Protein AF-A0A2V4NSL8-F1 (afdb_monomer)

Radius of gyration: 17.48 Å; Cα contacts (8 Å, |Δi|>4): 80; chains: 1; bounding box: 37×30×49 Å

Nearest PDB structures (foldseek):
  8yk5-assembly1_B  TM=9.268E-01  e=2.311E-04  Streptomyces sanglieri

Solvent-accessible surface area (backbone atoms only — not comparable to full-atom values): 6712 Å² total; per-residue (Å²): 102,74,70,58,52,59,42,58,72,40,59,77,57,32,73,76,42,74,46,78,49,67,56,97,65,50,86,83,61,90,69,98,64,82,48,64,66,58,64,90,87,48,85,90,37,60,56,98,94,39,70,60,41,51,68,67,82,54,68,72,46,74,49,36,77,88,52,74,82,80,78,83,84,87,73,92,80,58,81,63,51,57,55,54,49,50,38,55,52,28,41,74,72,73,58,57,68,76,78,92,124

InterPro domains:
  IPR007312 Phosphoesterase [PF04185] (3-87)
  IPR007312 Phosphoesterase [PTHR31956] (3-87)
  IPR017850 Alkaline-phosphatase-like, core domain superfamily [G3DSA:3.40.720.10] (1-98)

Organism: NCBI:txid565073

Mean predicted aligned error: 5.79 Å

Foldseek 3Di:
DVVVVVLVVDVVNQQVDKDKDKDPAPVPDDDPDDADFDPPPDPPQADPNDGNRDHDDIDIDIDGPVPPDPDDDPDDDDPCVVVVVQQVVCVVVVRGPDDPD

Secondary structure (DSSP, 8-state):
-HHHHHHHTSHHHHTT--EEE--S--TTPPPSSPPPPPPTT-TTSEETTEE---------EEE-TT-TT-----S---THHHHHHHHHHHHHTT-------

Sequence (101 aa):
HPVMDALQAEPGRFNSTVLLREHDEHDGFVDRGPPPAAPPGTRGEVYSNTNSGLGFRVPLIAISPWTRGGWVNSETFDHTSVLRFMEVWTAALGTPANCVN

Structure (mmCIF, N/CA/C/O backbone):
data_AF-A0A2V4NSL8-F1
#
_entry.id   AF-A0A2V4NSL8-F1
#
loop_
_atom_site.group_PDB
_atom_site.id
_atom_site.type_symbol
_atom_site.label_atom_id
_atom_site.label_alt_id
_atom_site.label_comp_id
_atom_site.label_asym_id
_atom_site.label_entity_id
_atom_site.label_seq_id
_atom_site.pdbx_PDB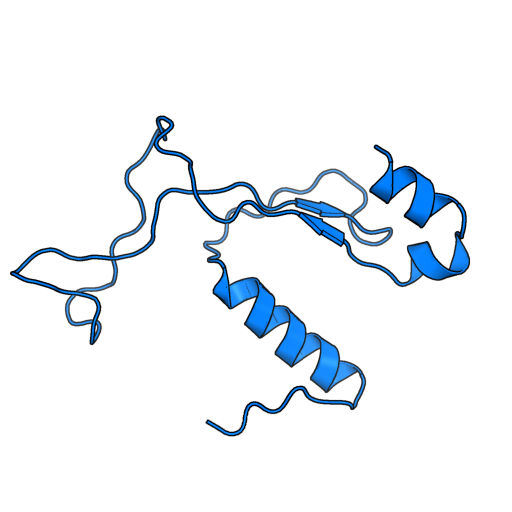_ins_code
_atom_site.Cartn_x
_atom_site.Cartn_y
_atom_site.Cartn_z
_atom_site.occupancy
_atom_site.B_iso_or_equiv
_atom_site.auth_seq_id
_atom_site.auth_comp_id
_atom_site.auth_asym_id
_atom_site.auth_atom_id
_atom_site.pdbx_PDB_model_num
ATOM 1 N N . HIS A 1 1 ? -0.981 14.133 12.387 1.00 82.12 1 HIS A N 1
ATOM 2 C CA . HIS A 1 1 ? -1.281 14.007 10.935 1.00 82.12 1 HIS A CA 1
ATOM 3 C C . HIS A 1 1 ? -2.781 13.841 10.860 1.00 82.12 1 HIS A C 1
ATOM 5 O O . HIS A 1 1 ? -3.240 12.854 11.422 1.00 82.12 1 HIS A O 1
ATOM 11 N N . PRO A 1 2 ? -3.547 14.734 10.208 1.00 92.69 2 PRO A N 1
ATOM 12 C CA . PRO A 1 2 ? -4.986 14.870 10.464 1.00 92.69 2 PRO A CA 1
ATOM 13 C C . PRO A 1 2 ? -5.788 13.564 10.366 1.00 92.69 2 PRO A C 1
ATOM 15 O O . PRO A 1 2 ? -6.634 13.295 11.209 1.00 92.69 2 PRO A O 1
ATOM 18 N N . VAL A 1 3 ? -5.465 12.698 9.397 1.00 92.69 3 VAL A N 1
ATOM 19 C CA . VAL A 1 3 ? -6.107 11.375 9.252 1.00 92.69 3 VAL A CA 1
ATOM 20 C C . VAL A 1 3 ? -5.786 10.442 10.423 1.00 92.69 3 VAL A C 1
ATOM 22 O O . VAL A 1 3 ? -6.657 9.733 10.909 1.00 92.69 3 VAL A O 1
ATOM 25 N N . MET A 1 4 ? -4.542 10.453 10.906 1.00 92.44 4 MET A N 1
ATOM 26 C CA . MET A 1 4 ? -4.149 9.633 12.055 1.00 92.44 4 MET A CA 1
ATOM 27 C C . MET A 1 4 ? -4.767 10.156 13.343 1.00 92.44 4 MET A C 1
ATOM 29 O O . MET A 1 4 ? -5.194 9.357 14.169 1.00 92.44 4 MET A O 1
ATOM 33 N N . ASP A 1 5 ? -4.841 11.478 13.487 1.00 93.44 5 ASP A N 1
ATOM 34 C CA . ASP A 1 5 ? -5.435 12.129 14.651 1.00 93.44 5 ASP A CA 1
ATOM 35 C C . ASP A 1 5 ? -6.941 11.792 14.715 1.00 93.44 5 ASP A C 1
ATOM 37 O O . ASP A 1 5 ? -7.453 11.429 15.772 1.00 93.44 5 ASP A O 1
ATOM 41 N N . ALA A 1 6 ? -7.627 11.781 13.564 1.00 93.75 6 ALA A N 1
ATOM 42 C CA . ALA A 1 6 ? -9.022 11.354 13.450 1.00 93.75 6 ALA A CA 1
ATOM 43 C C . ALA A 1 6 ? -9.230 9.859 13.752 1.00 93.75 6 ALA A C 1
ATOM 45 O O . ALA A 1 6 ? -10.186 9.505 14.438 1.00 93.75 6 ALA A O 1
ATOM 46 N N . LEU A 1 7 ? -8.342 8.977 13.276 1.00 92.38 7 LEU A N 1
ATOM 47 C CA . LEU A 1 7 ? -8.413 7.547 13.597 1.00 92.38 7 LEU A CA 1
ATOM 48 C C . LEU A 1 7 ? -8.200 7.297 15.096 1.00 92.38 7 LEU A C 1
ATOM 50 O O . LEU A 1 7 ? -8.925 6.508 15.693 1.00 92.38 7 LEU A O 1
ATOM 54 N N . GLN A 1 8 ? -7.236 7.984 15.712 1.00 91.56 8 GLN A N 1
ATOM 55 C CA . GLN A 1 8 ? -6.902 7.821 17.130 1.00 91.56 8 GLN A CA 1
ATOM 56 C C . GLN A 1 8 ? -7.931 8.444 18.081 1.00 91.56 8 GLN A C 1
ATOM 58 O O . GLN A 1 8 ? -7.991 8.036 19.240 1.00 91.56 8 GLN A O 1
ATOM 63 N N . ALA A 1 9 ? -8.755 9.385 17.607 1.00 95.88 9 ALA A N 1
ATOM 64 C CA . ALA A 1 9 ? -9.833 9.977 18.397 1.00 95.88 9 ALA A CA 1
ATOM 65 C C . ALA A 1 9 ? -10.896 8.949 18.837 1.00 95.88 9 ALA A C 1
ATOM 67 O O . ALA A 1 9 ? -11.582 9.182 19.829 1.00 95.88 9 ALA A O 1
ATOM 68 N N . GLU A 1 10 ? -11.005 7.808 18.144 1.00 95.88 10 GLU A N 1
ATOM 69 C CA . GLU A 1 10 ? -11.891 6.695 18.503 1.00 95.88 10 GLU A CA 1
ATOM 70 C C . GLU A 1 10 ? -11.079 5.394 18.682 1.00 95.88 10 GLU A C 1
ATOM 72 O O . GLU A 1 10 ? -10.894 4.626 17.726 1.00 95.88 10 GLU A O 1
ATOM 77 N N . PRO A 1 11 ? -10.584 5.108 19.903 1.00 92.81 11 PRO A N 1
ATOM 78 C CA . PRO A 1 11 ? -9.720 3.958 20.163 1.00 92.81 11 PRO A CA 1
ATOM 79 C C . PRO A 1 11 ? -10.351 2.614 19.788 1.00 92.81 11 PRO A C 1
ATOM 81 O O . PRO A 1 11 ? -9.635 1.709 19.353 1.00 92.81 11 PRO A O 1
ATOM 84 N N . GLY A 1 12 ? -11.678 2.474 19.914 1.00 94.69 12 GLY A N 1
ATOM 85 C CA . GLY A 1 12 ? -12.381 1.243 19.544 1.00 94.69 12 GLY A CA 1
ATOM 86 C C . GLY A 1 12 ? -12.275 0.937 18.048 1.00 94.69 12 GLY A C 1
ATOM 87 O O . GLY A 1 12 ? -12.043 -0.210 17.658 1.00 94.69 12 GLY A O 1
ATOM 88 N N . ARG A 1 13 ? -12.359 1.971 17.202 1.00 92.44 13 ARG A N 1
ATOM 89 C CA . ARG A 1 13 ? -12.160 1.839 15.751 1.00 92.44 13 ARG A CA 1
ATOM 90 C C . ARG A 1 13 ? -10.693 1.651 15.406 1.00 92.44 13 ARG A C 1
ATOM 92 O O . ARG A 1 13 ? -10.366 0.772 14.613 1.00 92.44 13 ARG A O 1
ATOM 99 N N . PHE A 1 14 ? -9.796 2.423 16.017 1.00 93.69 14 PHE A N 1
ATOM 100 C CA . PHE A 1 14 ? -8.373 2.307 15.707 1.00 93.69 14 PHE A CA 1
ATOM 101 C C . PHE A 1 14 ? -7.827 0.905 16.004 1.00 93.69 14 PHE A C 1
ATOM 103 O O . PHE A 1 14 ? -7.111 0.348 15.175 1.00 93.69 14 PHE A O 1
ATOM 110 N N . ASN A 1 15 ? -8.247 0.295 17.119 1.00 94.81 15 ASN A N 1
ATOM 111 C CA . ASN A 1 15 ? -7.884 -1.072 17.525 1.00 94.81 15 ASN A CA 1
ATOM 112 C C . ASN A 1 15 ? -8.305 -2.174 16.545 1.00 94.81 15 ASN A C 1
ATOM 114 O O . ASN A 1 15 ? -7.853 -3.304 16.699 1.00 94.81 15 ASN A O 1
ATOM 118 N N . SER A 1 16 ? -9.141 -1.856 15.557 1.00 92.81 16 SER A N 1
ATOM 119 C CA . SER A 1 16 ? -9.577 -2.769 14.497 1.00 92.81 16 SER A CA 1
ATOM 120 C C . SER A 1 16 ? -9.229 -2.269 13.086 1.00 92.81 16 SER A C 1
ATOM 122 O O . SER A 1 16 ? -9.728 -2.808 12.103 1.00 92.81 16 SER A O 1
ATOM 124 N N . THR A 1 17 ? -8.363 -1.257 12.967 1.00 93.94 17 THR A N 1
ATOM 125 C CA . THR A 1 17 ? -8.032 -0.609 11.690 1.00 93.94 17 THR A CA 1
ATOM 126 C C . THR A 1 17 ? -6.578 -0.854 11.280 1.00 93.94 17 THR A C 1
ATOM 128 O O . THR A 1 17 ? -5.654 -0.852 12.100 1.00 93.94 17 THR A O 1
ATOM 131 N N . VAL A 1 18 ? -6.370 -0.990 9.971 1.00 94.19 18 VAL A N 1
ATOM 132 C CA . VAL A 1 18 ? -5.074 -0.810 9.313 1.00 94.19 18 VAL A CA 1
ATOM 133 C C . VAL A 1 18 ? -5.192 0.330 8.302 1.00 94.19 18 VAL A C 1
ATOM 135 O O . VAL A 1 18 ? -6.118 0.353 7.494 1.00 94.19 18 VAL A O 1
ATOM 138 N N . LEU A 1 19 ? -4.275 1.295 8.362 1.00 94.19 19 LEU A N 1
ATOM 139 C CA . LEU A 1 19 ? -4.108 2.318 7.331 1.00 94.19 19 LEU A CA 1
ATOM 140 C C . LEU A 1 19 ? -2.923 1.927 6.448 1.00 94.19 19 LEU A C 1
ATOM 142 O O . LEU A 1 19 ? -1.793 1.858 6.931 1.00 94.19 19 LEU A O 1
ATOM 146 N N . LEU A 1 20 ? -3.184 1.713 5.162 1.00 95.19 20 LEU A N 1
ATOM 147 C CA . LEU A 1 20 ? -2.159 1.544 4.136 1.00 95.19 20 LEU A CA 1
ATOM 148 C C . LEU A 1 20 ? -1.960 2.891 3.441 1.00 95.19 20 LEU A C 1
ATOM 150 O O . LEU A 1 20 ? -2.902 3.444 2.877 1.00 95.19 20 LEU A O 1
ATOM 154 N N . ARG A 1 21 ? -0.753 3.451 3.535 1.00 94.50 21 ARG A N 1
ATOM 155 C CA . ARG A 1 21 ? -0.392 4.711 2.879 1.00 94.50 21 ARG A CA 1
ATOM 156 C C . ARG A 1 21 ? 0.660 4.439 1.820 1.00 94.50 21 ARG A C 1
ATOM 158 O O . ARG A 1 21 ? 1.811 4.202 2.174 1.00 94.50 21 ARG A O 1
ATOM 165 N N . GLU A 1 22 ? 0.260 4.519 0.561 1.00 94.44 22 GLU A N 1
ATOM 166 C CA . GLU A 1 22 ? 1.117 4.383 -0.618 1.00 94.44 22 GLU A CA 1
ATOM 167 C C . GLU A 1 22 ? 1.023 5.626 -1.517 1.00 94.44 22 GLU A C 1
ATOM 169 O O . GLU A 1 22 ? 0.205 6.514 -1.265 1.00 94.44 22 GLU A O 1
ATOM 174 N N . HIS A 1 23 ? 1.892 5.706 -2.523 1.00 93.19 23 HIS A N 1
ATOM 175 C CA . HIS A 1 23 ? 1.837 6.708 -3.596 1.00 93.19 23 HIS A CA 1
ATOM 176 C C . HIS A 1 23 ? 1.572 5.970 -4.900 1.00 93.19 23 HIS A C 1
ATOM 178 O O . HIS A 1 23 ? 2.025 4.842 -5.024 1.00 93.19 23 HIS A O 1
ATOM 184 N N . ASP A 1 24 ? 0.863 6.573 -5.844 1.00 92.81 24 ASP A N 1
ATOM 185 C CA . ASP A 1 24 ? 0.500 5.937 -7.113 1.00 92.81 24 ASP A CA 1
ATOM 186 C C . ASP A 1 24 ? 1.659 5.864 -8.119 1.00 92.81 24 ASP A C 1
ATOM 188 O O . ASP A 1 24 ? 1.656 4.995 -8.982 1.00 92.81 24 ASP A O 1
ATOM 192 N N . GLU A 1 25 ? 2.646 6.757 -8.006 1.00 90.56 25 GLU A N 1
ATOM 193 C CA . GLU A 1 25 ? 3.821 6.804 -8.882 1.00 90.56 25 GLU A CA 1
ATOM 194 C C . GLU A 1 25 ? 5.019 7.472 -8.175 1.00 90.56 25 GLU A C 1
ATOM 196 O O . GLU A 1 25 ? 4.884 8.105 -7.121 1.00 90.56 25 GLU A O 1
ATOM 201 N N . HIS A 1 26 ? 6.215 7.332 -8.754 1.00 86.88 26 HIS A N 1
ATOM 202 C CA . HIS A 1 26 ? 7.465 7.904 -8.253 1.00 86.88 26 HIS A CA 1
ATOM 203 C C . HIS A 1 26 ? 7.702 9.374 -8.667 1.00 86.88 26 HIS A C 1
ATOM 205 O O . HIS A 1 26 ? 8.722 9.957 -8.301 1.00 86.88 26 HIS A O 1
ATOM 211 N N . ASP A 1 27 ? 6.800 9.978 -9.451 1.00 85.06 27 ASP A N 1
ATOM 212 C CA . ASP A 1 27 ? 6.865 11.381 -9.918 1.00 85.06 27 ASP A CA 1
ATOM 213 C C . ASP A 1 27 ? 8.187 11.744 -10.643 1.00 85.06 27 ASP A C 1
ATOM 215 O O . ASP A 1 27 ? 8.611 12.895 -10.713 1.00 85.06 27 ASP A O 1
ATOM 219 N N . GLY A 1 2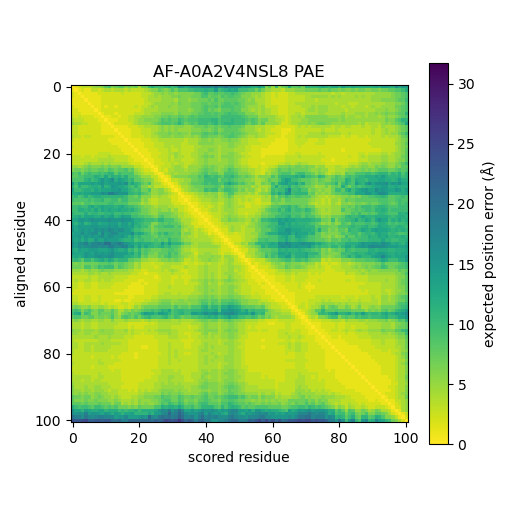8 ? 8.889 10.738 -11.181 1.00 81.62 28 GLY A N 1
ATOM 220 C CA . GLY A 1 28 ? 10.151 10.920 -11.904 1.00 81.62 28 GLY A CA 1
ATOM 221 C C . GLY A 1 28 ? 11.357 11.298 -11.036 1.00 81.62 28 GLY A C 1
ATOM 222 O O . GLY A 1 28 ? 12.405 11.654 -11.584 1.00 81.62 28 GLY A O 1
ATOM 223 N N . PHE A 1 29 ? 11.256 11.207 -9.705 1.00 79.06 29 PHE A N 1
ATOM 224 C CA . PHE A 1 29 ? 12.417 11.380 -8.831 1.00 79.06 29 PHE A CA 1
ATOM 225 C C . PHE A 1 29 ? 13.477 10.295 -9.097 1.00 79.06 29 PHE A C 1
ATOM 227 O O . PHE A 1 29 ? 13.248 9.319 -9.814 1.00 79.06 29 PHE A O 1
ATOM 234 N N . VAL A 1 30 ? 14.683 10.461 -8.550 1.00 79.50 30 VAL A N 1
ATOM 235 C CA . VAL A 1 30 ? 15.762 9.482 -8.742 1.00 79.50 30 VAL A CA 1
ATOM 236 C C . VAL A 1 30 ? 15.660 8.382 -7.702 1.00 79.50 30 VAL A C 1
ATOM 238 O O . VAL A 1 30 ? 15.755 8.637 -6.501 1.00 79.50 30 VAL A O 1
ATOM 241 N N . ASP A 1 31 ? 15.553 7.150 -8.186 1.00 84.19 31 ASP A N 1
ATOM 242 C CA . ASP A 1 31 ? 15.764 5.968 -7.373 1.00 84.19 31 ASP A CA 1
ATOM 243 C C . ASP A 1 31 ? 17.212 5.462 -7.481 1.00 84.19 31 ASP A C 1
ATOM 245 O O . ASP A 1 31 ? 17.869 5.616 -8.508 1.00 84.19 31 ASP A O 1
ATOM 249 N N . ARG A 1 32 ? 17.734 4.834 -6.419 1.00 86.38 32 ARG A N 1
ATOM 250 C CA . ARG A 1 32 ? 19.099 4.274 -6.416 1.00 86.38 32 ARG A CA 1
ATOM 251 C C . ARG A 1 32 ? 19.261 3.088 -7.376 1.00 86.38 32 ARG A C 1
ATOM 253 O O . ARG A 1 32 ? 20.380 2.847 -7.827 1.00 86.38 32 ARG A O 1
ATOM 260 N N . GLY A 1 33 ? 18.211 2.305 -7.612 1.00 81.31 33 GLY A N 1
ATOM 261 C CA . GLY A 1 33 ? 18.288 1.073 -8.397 1.00 81.31 33 GLY A CA 1
ATOM 262 C C . GLY A 1 33 ? 17.240 1.032 -9.505 1.00 81.31 33 GLY A C 1
ATOM 263 O O . GLY A 1 33 ? 16.174 1.624 -9.345 1.00 81.31 33 GLY A O 1
ATOM 264 N N . PRO A 1 34 ? 17.517 0.332 -10.621 1.00 84.31 34 PRO A N 1
ATOM 265 C CA . PRO A 1 34 ? 16.487 0.065 -11.611 1.00 84.31 34 PRO A CA 1
ATOM 266 C C . PRO A 1 34 ? 15.380 -0.803 -10.993 1.00 84.31 34 PRO A C 1
ATOM 268 O O . PRO A 1 34 ? 15.660 -1.599 -10.085 1.00 84.31 34 PRO A O 1
ATOM 271 N N . PRO A 1 35 ? 14.139 -0.678 -11.479 1.00 86.19 35 PRO A N 1
ATOM 272 C CA . PRO A 1 35 ? 13.060 -1.529 -11.017 1.00 86.19 35 PRO A CA 1
ATOM 273 C C . PRO A 1 35 ? 13.293 -2.997 -11.416 1.00 86.19 35 PRO A C 1
ATOM 275 O O . PRO A 1 35 ? 13.999 -3.274 -12.395 1.00 86.19 35 PRO A O 1
ATOM 278 N N . PRO A 1 36 ? 12.722 -3.962 -10.671 1.00 87.75 36 PRO A N 1
ATOM 279 C CA . PRO A 1 36 ? 12.785 -5.370 -11.040 1.00 87.75 36 PRO A CA 1
ATOM 280 C C . PRO A 1 36 ? 12.167 -5.619 -12.422 1.00 87.75 36 PRO A C 1
ATOM 282 O O . PRO A 1 36 ? 11.014 -5.271 -12.678 1.00 87.75 36 PRO A O 1
ATOM 285 N N . ALA A 1 37 ? 12.932 -6.259 -13.306 1.00 86.94 37 ALA A N 1
ATOM 286 C CA . ALA A 1 37 ? 12.436 -6.703 -14.602 1.00 86.94 37 ALA A CA 1
ATOM 287 C C . ALA A 1 37 ? 11.582 -7.967 -14.446 1.00 86.94 37 ALA A C 1
ATOM 289 O O . ALA A 1 37 ? 11.880 -8.828 -13.610 1.00 86.94 37 ALA A O 1
ATOM 290 N N . ALA A 1 38 ? 10.563 -8.123 -15.291 1.00 86.06 38 ALA A N 1
ATOM 291 C CA . ALA A 1 38 ? 9.800 -9.362 -15.324 1.00 86.06 38 ALA A CA 1
ATOM 292 C C . ALA A 1 38 ? 10.698 -10.540 -15.763 1.00 86.06 38 ALA A C 1
ATOM 294 O O . ALA A 1 38 ? 11.626 -10.347 -16.559 1.00 86.06 38 ALA A O 1
ATOM 295 N N . PRO A 1 39 ? 10.437 -11.779 -15.315 1.00 86.00 39 PRO A N 1
ATOM 296 C CA . PRO A 1 39 ? 11.135 -12.949 -15.836 1.00 86.00 39 PRO A CA 1
ATOM 297 C C . PRO A 1 39 ? 11.021 -13.053 -17.372 1.00 86.00 39 PRO A C 1
ATOM 299 O O . PRO A 1 39 ? 9.969 -12.718 -17.932 1.00 86.00 39 PRO A O 1
ATOM 302 N N . PRO A 1 40 ? 12.058 -13.537 -18.084 1.00 82.25 40 PRO A N 1
ATOM 303 C CA . PRO A 1 40 ? 11.988 -13.731 -19.530 1.00 82.25 40 PRO A C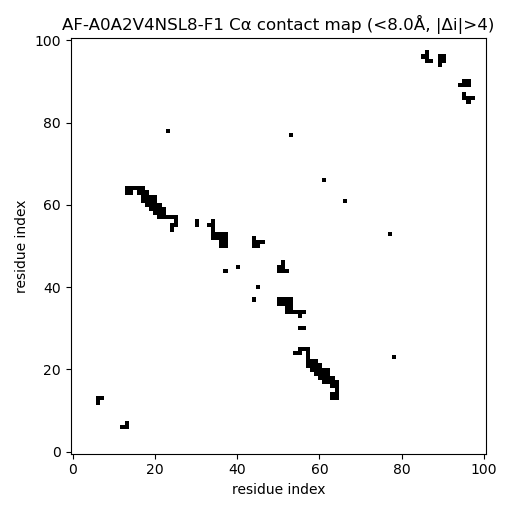A 1
ATOM 304 C C . PRO A 1 40 ? 10.797 -14.609 -19.939 1.00 82.25 40 PRO A C 1
ATOM 306 O O . PRO A 1 40 ? 10.574 -15.670 -19.362 1.00 82.25 40 PRO A O 1
ATOM 309 N N . GLY A 1 41 ? 10.041 -14.174 -20.950 1.00 82.00 41 GLY A N 1
ATOM 310 C CA . GLY A 1 41 ? 8.868 -14.902 -21.447 1.00 82.00 41 GLY A CA 1
ATOM 311 C C . GLY A 1 41 ? 7.568 -14.641 -20.680 1.00 82.00 41 GLY A C 1
ATOM 312 O O . GLY A 1 41 ? 6.552 -15.258 -21.002 1.00 82.00 41 GLY A O 1
ATOM 313 N N . THR A 1 42 ? 7.560 -13.720 -19.709 1.00 84.25 42 THR A N 1
ATOM 314 C CA . THR A 1 42 ? 6.316 -13.310 -19.042 1.00 84.25 42 THR A CA 1
ATOM 315 C C . THR A 1 42 ? 5.375 -12.649 -20.054 1.00 84.25 42 THR A C 1
ATOM 317 O O . THR A 1 42 ? 5.732 -11.692 -20.745 1.00 84.25 42 THR A O 1
ATOM 320 N N . ARG A 1 43 ? 4.168 -13.206 -20.199 1.00 84.19 43 ARG A N 1
ATOM 321 C CA . ARG A 1 43 ? 3.191 -12.762 -21.201 1.00 84.19 43 ARG A CA 1
ATOM 322 C C . ARG A 1 43 ? 2.736 -11.335 -20.900 1.00 84.19 43 ARG A C 1
ATOM 324 O O . ARG A 1 43 ? 2.233 -11.084 -19.816 1.00 84.19 43 ARG A O 1
ATOM 331 N N . GLY A 1 44 ? 2.825 -10.452 -21.894 1.00 84.19 44 GLY A N 1
ATOM 332 C CA . GLY A 1 44 ? 2.383 -9.056 -21.778 1.00 84.19 44 GLY A CA 1
ATOM 333 C C . GLY A 1 44 ? 3.425 -8.101 -21.187 1.00 84.19 44 GLY A C 1
ATOM 334 O O . GLY A 1 44 ? 3.195 -6.902 -21.203 1.00 84.19 44 GLY A O 1
ATOM 335 N N . GLU A 1 45 ? 4.581 -8.611 -20.755 1.00 86.94 45 GLU A N 1
ATOM 336 C CA . GLU A 1 45 ? 5.646 -7.828 -20.104 1.00 86.94 45 GLU A CA 1
ATOM 337 C C . GLU A 1 45 ? 6.780 -7.423 -21.053 1.00 86.94 45 GLU A C 1
ATOM 339 O O . GLU A 1 45 ? 7.763 -6.819 -20.637 1.00 86.94 45 GLU A O 1
ATOM 344 N N . VAL A 1 46 ? 6.699 -7.793 -22.334 1.00 83.94 46 VAL A N 1
ATOM 345 C CA . VAL A 1 46 ? 7.712 -7.446 -23.336 1.00 83.94 46 VAL A CA 1
ATOM 346 C C . VAL A 1 46 ? 7.048 -6.727 -24.499 1.00 83.94 46 VAL A C 1
ATOM 348 O O . VAL A 1 46 ? 6.234 -7.310 -25.216 1.00 83.94 46 VAL A O 1
ATOM 351 N N . TYR A 1 47 ? 7.449 -5.477 -24.720 1.00 82.19 47 TYR A N 1
ATOM 352 C CA . TYR A 1 47 ? 7.029 -4.665 -25.855 1.00 82.19 47 TYR A CA 1
ATOM 353 C C . TYR A 1 47 ? 8.254 -4.235 -26.666 1.00 82.19 47 TYR A C 1
ATOM 355 O O . TYR A 1 47 ? 9.200 -3.677 -26.122 1.00 82.19 47 TYR A O 1
ATOM 363 N N . SER A 1 48 ? 8.265 -4.508 -27.976 1.00 85.62 48 SER A N 1
ATOM 364 C CA . SER A 1 48 ? 9.364 -4.127 -28.883 1.00 85.62 48 SER A CA 1
ATOM 365 C C . SER A 1 48 ? 10.773 -4.533 -28.388 1.00 85.62 48 SER A C 1
ATOM 367 O O . SER A 1 48 ? 11.724 -3.760 -28.493 1.00 85.62 48 SER A O 1
ATOM 369 N N . ASN A 1 49 ? 10.916 -5.757 -27.857 1.00 81.56 49 ASN A N 1
ATOM 370 C CA . ASN A 1 49 ? 12.139 -6.294 -27.226 1.00 81.56 49 ASN A CA 1
ATOM 371 C C . ASN A 1 49 ? 12.592 -5.576 -25.940 1.00 81.56 49 ASN A C 1
ATOM 373 O O . ASN A 1 49 ? 13.701 -5.814 -25.461 1.00 81.56 49 ASN A O 1
ATOM 377 N N . THR A 1 50 ? 11.749 -4.729 -25.354 1.00 80.94 50 THR A N 1
ATOM 378 C CA . THR A 1 50 ? 11.977 -4.097 -24.052 1.00 80.94 50 THR A CA 1
ATOM 379 C C . THR A 1 50 ? 11.079 -4.747 -23.007 1.00 80.94 50 THR A C 1
ATOM 381 O O . THR A 1 50 ? 9.881 -4.904 -23.225 1.00 80.94 50 THR A O 1
ATOM 384 N N . ASN A 1 51 ? 11.671 -5.155 -21.885 1.00 82.81 51 ASN A N 1
ATOM 385 C CA . ASN A 1 51 ? 10.944 -5.672 -20.731 1.00 82.81 51 ASN A CA 1
ATOM 386 C C . ASN A 1 51 ? 10.347 -4.491 -19.958 1.00 82.81 51 ASN A C 1
ATOM 388 O O . ASN A 1 51 ? 11.098 -3.611 -19.538 1.00 82.81 51 ASN A O 1
ATOM 392 N N . SER A 1 52 ? 9.024 -4.459 -19.834 1.00 80.69 52 SER A N 1
ATOM 393 C CA . SER A 1 52 ? 8.289 -3.404 -19.140 1.00 80.69 52 SER A CA 1
ATOM 394 C C . SER A 1 52 ? 8.450 -3.526 -17.626 1.00 80.69 52 SER A C 1
ATOM 396 O O . SER A 1 52 ? 8.795 -2.530 -16.998 1.00 80.69 52 SER A O 1
ATOM 398 N N . GLY A 1 53 ? 8.319 -4.734 -17.065 1.00 85.12 53 GLY A N 1
ATOM 399 C CA . GLY A 1 53 ? 8.595 -5.005 -15.655 1.00 85.12 53 GLY A CA 1
ATOM 400 C C . GLY A 1 53 ? 7.793 -4.125 -14.691 1.00 85.12 53 GLY A C 1
ATOM 401 O O . GLY A 1 53 ? 6.760 -3.556 -15.041 1.00 85.12 53 GLY A O 1
ATOM 402 N N . LEU A 1 54 ? 8.275 -4.016 -13.451 1.00 88.25 54 LEU A N 1
ATOM 403 C CA . LEU A 1 54 ? 7.691 -3.095 -12.473 1.00 88.25 54 LEU A CA 1
ATOM 404 C C . LEU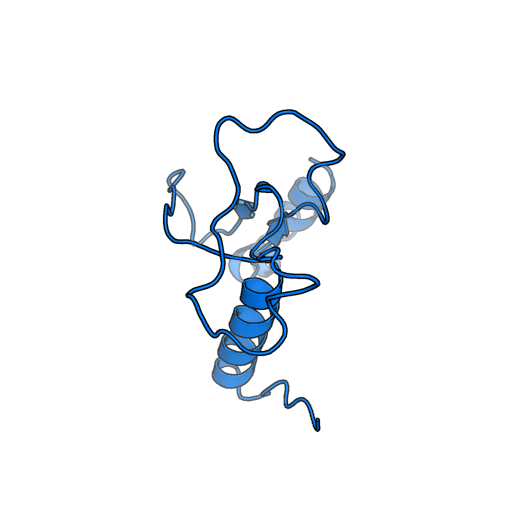 A 1 54 ? 8.109 -1.641 -12.748 1.00 88.25 54 LEU A C 1
ATOM 406 O O . LEU A 1 54 ? 9.148 -1.371 -13.352 1.00 88.25 54 LEU A O 1
ATOM 410 N N . GLY A 1 55 ? 7.312 -0.700 -12.237 1.00 86.75 55 GLY A N 1
ATOM 411 C CA . GLY A 1 55 ? 7.670 0.717 -12.164 1.00 86.75 55 GLY A CA 1
ATOM 412 C C . GLY A 1 55 ? 8.700 1.020 -11.069 1.00 86.75 55 GLY A C 1
ATOM 413 O O . GLY A 1 55 ? 9.120 0.138 -10.313 1.00 86.75 55 GLY A O 1
ATOM 414 N N . PHE A 1 56 ? 9.112 2.287 -10.972 1.00 89.19 56 PHE A N 1
ATOM 415 C CA . PHE A 1 56 ? 9.991 2.741 -9.892 1.00 89.19 56 PHE A CA 1
ATOM 416 C C . PHE A 1 56 ? 9.336 2.553 -8.520 1.00 89.19 56 PHE A C 1
ATOM 418 O O . PHE A 1 56 ? 8.117 2.593 -8.375 1.00 89.19 56 PHE A O 1
ATOM 425 N N . ARG A 1 57 ? 10.165 2.334 -7.491 1.00 91.62 57 ARG A N 1
ATOM 426 C CA . ARG A 1 57 ? 9.655 2.043 -6.149 1.00 91.62 57 ARG A CA 1
ATOM 427 C C . ARG A 1 57 ? 8.956 3.258 -5.546 1.00 91.62 57 ARG A C 1
ATOM 429 O O . ARG A 1 57 ? 9.489 4.363 -5.550 1.00 91.62 57 ARG A O 1
ATOM 436 N N . VAL A 1 58 ? 7.813 3.006 -4.927 1.00 93.12 58 VAL A N 1
ATOM 437 C CA . VAL A 1 58 ? 7.063 3.970 -4.121 1.00 93.12 58 VAL A CA 1
ATOM 438 C C . VAL A 1 58 ? 6.987 3.478 -2.676 1.00 93.12 58 VAL A C 1
ATOM 440 O O . VAL A 1 58 ? 6.985 2.269 -2.433 1.00 93.12 58 VAL A O 1
ATOM 443 N N . PRO A 1 59 ? 6.962 4.376 -1.678 1.00 93.12 59 PRO A N 1
ATOM 444 C CA . PRO A 1 59 ? 6.879 3.951 -0.292 1.00 93.12 59 PRO A CA 1
ATOM 445 C C . PRO A 1 59 ? 5.446 3.536 0.050 1.00 93.12 59 PRO A C 1
ATOM 447 O O . PRO A 1 59 ? 4.509 4.306 -0.172 1.00 93.12 59 PRO A O 1
ATOM 450 N N . LEU A 1 60 ? 5.304 2.369 0.680 1.00 95.25 60 LEU A N 1
ATOM 451 C CA . LEU A 1 60 ? 4.090 1.938 1.367 1.00 95.25 60 LEU A CA 1
ATOM 452 C C . LEU A 1 60 ? 4.364 1.834 2.869 1.00 95.25 60 LEU A C 1
ATOM 454 O O . LEU A 1 60 ? 5.341 1.217 3.293 1.00 95.25 60 LEU A O 1
ATOM 458 N N . ILE A 1 61 ? 3.490 2.426 3.684 1.00 94.62 61 ILE A N 1
ATOM 459 C CA . ILE A 1 61 ? 3.537 2.319 5.147 1.00 94.62 61 ILE A CA 1
ATOM 460 C C . ILE A 1 61 ? 2.222 1.719 5.645 1.00 94.62 61 ILE A C 1
ATOM 462 O O . ILE A 1 61 ? 1.150 2.257 5.370 1.00 94.62 61 ILE A O 1
ATOM 466 N N . ALA A 1 62 ? 2.317 0.636 6.420 1.00 94.50 62 ALA A N 1
ATOM 467 C CA . ALA A 1 62 ? 1.187 -0.002 7.088 1.00 94.50 62 ALA A CA 1
ATOM 468 C C . ALA A 1 62 ? 1.122 0.416 8.566 1.00 94.50 62 ALA A C 1
ATOM 470 O O . ALA A 1 62 ? 1.971 0.047 9.385 1.00 94.50 62 ALA A O 1
ATOM 471 N N . ILE A 1 63 ? 0.101 1.193 8.919 1.00 93.94 63 ILE A N 1
ATOM 472 C CA . ILE A 1 63 ? -0.057 1.790 10.246 1.00 93.94 63 ILE A CA 1
ATOM 473 C C . ILE A 1 63 ? -1.236 1.130 10.953 1.00 93.94 63 ILE A C 1
ATOM 475 O O . ILE A 1 63 ? -2.379 1.237 10.511 1.00 93.94 63 ILE A O 1
ATOM 479 N N . SER A 1 64 ? -0.962 0.454 12.067 1.00 93.44 64 SER A N 1
ATOM 480 C CA . SER A 1 64 ? -1.976 -0.241 12.852 1.00 93.44 64 SER A CA 1
ATOM 481 C C . SER A 1 64 ? -1.524 -0.451 14.305 1.00 93.44 64 SER A C 1
ATOM 483 O O . SER A 1 64 ? -0.322 -0.535 14.573 1.00 93.44 64 SER A O 1
ATOM 485 N N . PRO A 1 65 ? -2.452 -0.618 15.265 1.00 93.12 65 PRO A N 1
ATOM 486 C CA . PRO A 1 65 ? -2.131 -1.099 16.608 1.00 93.12 65 PRO A CA 1
ATOM 487 C C . PRO A 1 65 ? -1.361 -2.424 16.644 1.00 93.12 65 PRO A C 1
ATOM 489 O O . PRO A 1 65 ? -0.632 -2.654 17.616 1.00 93.12 65 PRO A O 1
ATOM 492 N N . TRP A 1 66 ? -1.485 -3.257 15.603 1.00 91.62 66 TRP A N 1
ATOM 493 C CA . TRP A 1 66 ? -0.784 -4.539 15.474 1.00 91.62 66 TRP A CA 1
ATOM 494 C C . TRP A 1 66 ? 0.645 -4.419 14.923 1.00 91.62 66 TRP A C 1
ATOM 496 O O . TRP A 1 66 ? 1.421 -5.357 15.068 1.00 91.62 66 TRP A O 1
ATOM 506 N N . THR A 1 67 ? 1.031 -3.278 14.337 1.00 88.38 67 THR A N 1
ATOM 507 C CA . THR A 1 67 ? 2.349 -3.083 13.693 1.00 88.38 67 THR A CA 1
ATOM 508 C C . THR A 1 67 ? 3.333 -2.265 14.544 1.00 88.38 67 THR A C 1
ATOM 510 O O . THR A 1 67 ? 4.262 -1.638 14.029 1.00 88.38 67 THR A O 1
ATOM 513 N N . ARG A 1 68 ? 3.163 -2.267 15.876 1.00 81.06 68 ARG A N 1
ATOM 514 C CA . ARG A 1 68 ? 4.062 -1.565 16.812 1.00 81.06 68 ARG A CA 1
ATOM 515 C C . ARG A 1 68 ? 5.502 -2.084 16.702 1.00 81.06 68 ARG A C 1
ATOM 517 O O . ARG A 1 68 ? 5.728 -3.289 16.682 1.00 81.06 68 ARG A O 1
ATOM 524 N N . GLY A 1 69 ? 6.472 -1.166 16.693 1.00 81.69 69 GLY A N 1
ATOM 525 C CA . GLY A 1 69 ? 7.905 -1.496 16.721 1.00 81.69 69 GLY A CA 1
ATOM 526 C C . GLY A 1 69 ? 8.725 -1.046 15.509 1.00 81.69 69 GLY A C 1
ATOM 527 O O . GLY A 1 69 ? 9.932 -1.239 15.525 1.00 81.69 69 GLY A O 1
ATOM 528 N N . GLY A 1 70 ? 8.118 -0.410 14.497 1.00 86.50 70 GLY A N 1
ATOM 529 C CA . GLY A 1 70 ? 8.874 0.186 13.383 1.00 86.50 70 GLY A CA 1
ATOM 530 C C . GLY A 1 70 ? 9.563 -0.848 12.489 1.00 86.50 70 GLY A C 1
ATOM 531 O O . GLY A 1 70 ? 10.737 -0.708 12.159 1.00 86.50 70 GLY A O 1
ATOM 532 N N . TRP A 1 71 ? 8.840 -1.906 12.133 1.00 92.12 71 TRP A N 1
ATOM 533 C CA . TRP A 1 71 ? 9.344 -3.003 11.313 1.00 92.12 71 TRP A CA 1
ATOM 534 C C . TRP A 1 71 ? 9.515 -2.604 9.844 1.00 92.12 71 TRP A C 1
ATOM 536 O O . TRP A 1 71 ? 8.774 -1.768 9.327 1.00 92.12 71 TRP A O 1
ATOM 546 N N . VAL A 1 72 ? 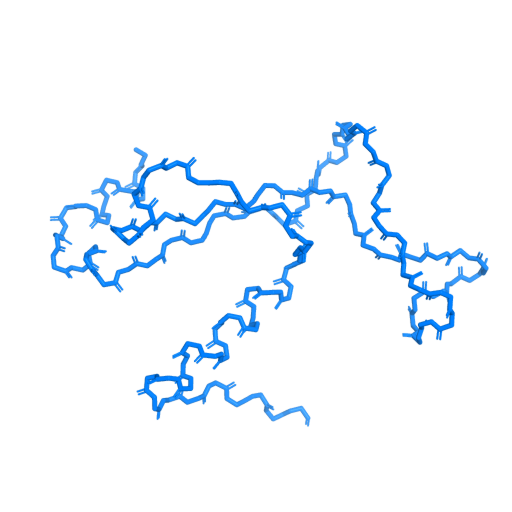10.460 -3.256 9.165 1.00 94.19 72 VAL A N 1
ATOM 547 C CA . VAL A 1 72 ? 10.698 -3.120 7.723 1.00 94.19 72 VAL A CA 1
ATOM 548 C C . VAL A 1 72 ? 10.556 -4.498 7.083 1.00 94.19 72 VAL A C 1
ATOM 550 O O . VAL A 1 72 ? 11.220 -5.439 7.514 1.00 94.19 72 VAL A O 1
ATOM 553 N N . ASN A 1 73 ? 9.698 -4.614 6.066 1.00 93.56 73 ASN A N 1
ATOM 554 C CA . ASN A 1 73 ? 9.646 -5.781 5.187 1.00 93.56 73 ASN A CA 1
ATOM 555 C C . ASN A 1 73 ? 10.387 -5.446 3.881 1.00 93.56 73 ASN A C 1
ATOM 557 O O . ASN A 1 73 ? 10.130 -4.403 3.285 1.00 93.56 73 ASN A O 1
ATOM 561 N N . SER A 1 74 ? 11.305 -6.322 3.469 1.00 93.50 74 SER A N 1
ATOM 562 C CA . SER A 1 74 ? 12.140 -6.170 2.268 1.00 93.50 74 SER A CA 1
ATOM 563 C C . SER A 1 74 ? 11.709 -7.078 1.109 1.00 93.50 74 SER A C 1
ATOM 565 O O . SER A 1 74 ? 12.426 -7.187 0.115 1.00 93.50 74 SER A O 1
ATOM 567 N N . GLU A 1 75 ? 10.575 -7.766 1.237 1.00 93.75 75 GLU A N 1
ATOM 568 C CA . GLU A 1 75 ? 9.956 -8.492 0.130 1.00 93.75 75 GLU A CA 1
ATOM 569 C C . GLU A 1 75 ? 9.490 -7.532 -0.976 1.00 93.75 75 GLU A C 1
ATOM 571 O O . GLU A 1 75 ? 9.297 -6.334 -0.764 1.00 93.75 75 GLU A O 1
ATOM 576 N N . THR A 1 76 ? 9.334 -8.063 -2.188 1.00 91.31 76 THR A N 1
ATOM 577 C CA . THR A 1 76 ? 8.871 -7.283 -3.341 1.00 91.31 76 THR A CA 1
ATOM 578 C C . THR A 1 76 ? 7.348 -7.226 -3.356 1.00 91.31 76 THR A C 1
ATOM 580 O O . THR A 1 76 ? 6.697 -8.268 -3.413 1.00 91.31 76 THR A O 1
ATOM 583 N N . PHE A 1 77 ? 6.804 -6.010 -3.349 1.00 93.88 77 PHE A N 1
ATOM 584 C CA . PHE A 1 77 ? 5.376 -5.724 -3.479 1.00 93.88 77 PHE A CA 1
ATOM 585 C C . PHE A 1 77 ? 5.137 -4.728 -4.613 1.00 93.88 77 PHE A C 1
ATOM 587 O O . PHE A 1 77 ? 6.011 -3.930 -4.953 1.00 93.88 77 PHE A O 1
ATOM 594 N N . ASP A 1 78 ? 3.932 -4.773 -5.160 1.00 92.81 78 ASP A N 1
ATOM 595 C CA . ASP A 1 78 ? 3.391 -3.861 -6.166 1.00 92.81 78 ASP A CA 1
ATOM 596 C C . ASP A 1 78 ? 2.005 -3.348 -5.719 1.00 92.81 78 ASP A C 1
ATOM 598 O O . ASP A 1 78 ? 1.462 -3.804 -4.710 1.00 92.81 78 ASP A O 1
ATOM 602 N N . HIS A 1 79 ? 1.385 -2.433 -6.470 1.00 93.81 79 HIS A N 1
ATOM 603 C CA . HIS A 1 79 ? 0.044 -1.925 -6.129 1.00 93.81 79 HIS A CA 1
ATOM 604 C C . HIS A 1 79 ? -1.020 -3.025 -6.053 1.00 93.81 79 HIS A C 1
ATOM 606 O O . HIS A 1 79 ? -1.949 -2.956 -5.246 1.00 93.81 79 HIS A O 1
ATOM 612 N N . THR A 1 80 ? -0.879 -4.086 -6.852 1.00 93.19 80 THR A N 1
ATOM 613 C CA . THR A 1 80 ? -1.838 -5.198 -6.841 1.00 93.19 80 THR A CA 1
ATOM 614 C C . THR A 1 80 ? -1.744 -6.043 -5.569 1.00 93.19 80 THR A C 1
ATOM 616 O O . THR A 1 80 ? -2.714 -6.698 -5.182 1.00 93.19 80 THR A O 1
ATOM 619 N N . SER A 1 81 ? -0.636 -5.955 -4.832 1.00 95.06 81 SER A N 1
ATOM 620 C CA . SER A 1 81 ? -0.481 -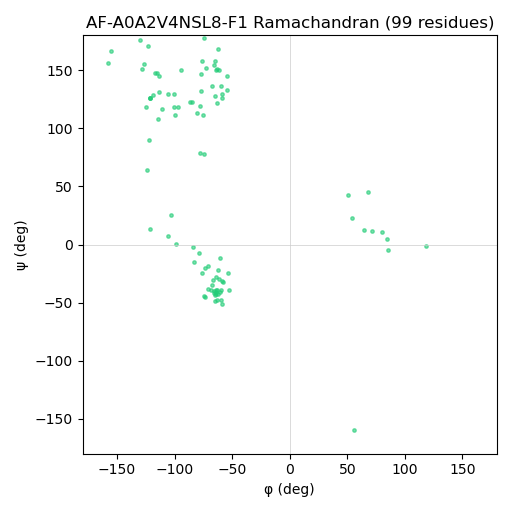6.596 -3.526 1.00 95.06 81 SER A CA 1
ATOM 621 C C . SER A 1 81 ? -1.496 -6.087 -2.493 1.00 95.06 81 SER A C 1
ATOM 623 O O . SER A 1 81 ? -1.929 -6.860 -1.635 1.00 95.06 81 SER A O 1
ATOM 625 N N . VAL A 1 82 ? -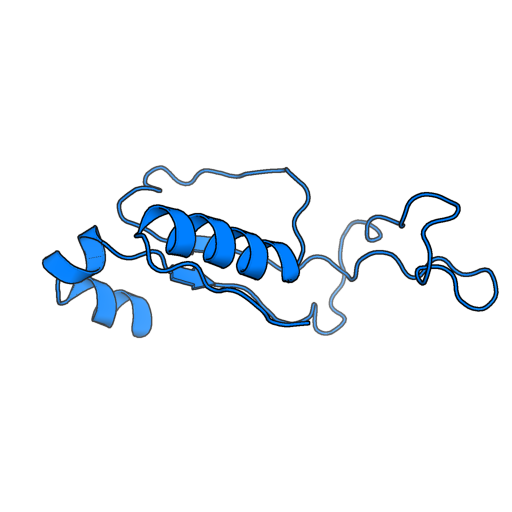1.948 -4.830 -2.599 1.00 95.00 82 VAL A N 1
ATOM 626 C CA . VAL A 1 82 ? -3.034 -4.289 -1.760 1.00 95.00 82 VAL A CA 1
ATOM 627 C C . VAL A 1 82 ? -4.371 -4.948 -2.101 1.00 95.00 82 VAL A C 1
ATOM 629 O O . VAL A 1 82 ? -5.134 -5.293 -1.198 1.00 95.00 82 VAL A O 1
ATOM 632 N N . LEU A 1 83 ? -4.637 -5.204 -3.385 1.00 94.19 83 LEU A N 1
ATOM 633 C CA . LEU A 1 83 ? -5.838 -5.930 -3.810 1.00 94.19 83 LEU A CA 1
ATOM 634 C C . LEU A 1 83 ? -5.828 -7.357 -3.260 1.00 94.19 83 LEU A C 1
ATOM 636 O O . LEU A 1 83 ? -6.790 -7.770 -2.615 1.00 94.19 83 LEU A O 1
ATOM 640 N N . ARG A 1 84 ? -4.704 -8.068 -3.399 1.00 94.62 84 ARG A N 1
ATOM 641 C CA . ARG A 1 84 ? -4.542 -9.417 -2.841 1.00 94.62 84 ARG A CA 1
ATOM 642 C C . ARG A 1 84 ? -4.714 -9.443 -1.319 1.00 94.62 84 ARG A C 1
ATOM 644 O O . ARG A 1 84 ? -5.316 -10.372 -0.783 1.00 94.62 84 ARG A O 1
ATOM 651 N N . PHE A 1 85 ? -4.210 -8.431 -0.608 1.00 94.25 85 PHE A N 1
ATOM 652 C CA . PHE A 1 85 ? -4.452 -8.290 0.830 1.00 94.25 85 PHE A CA 1
ATOM 653 C C . PHE A 1 85 ? -5.951 -8.179 1.132 1.00 94.25 85 PHE A C 1
ATOM 655 O O . PHE A 1 85 ? -6.454 -8.898 1.995 1.00 94.25 85 PHE A O 1
ATOM 662 N N . MET A 1 86 ? -6.674 -7.326 0.402 1.00 93.75 86 MET A N 1
ATOM 663 C CA . MET A 1 86 ? -8.117 -7.148 0.577 1.00 93.75 86 MET A CA 1
ATOM 664 C C . MET A 1 86 ? -8.903 -8.423 0.253 1.00 93.75 86 MET A C 1
ATOM 666 O O . MET A 1 86 ? -9.831 -8.759 0.988 1.00 93.75 86 MET A O 1
ATOM 670 N N . GLU A 1 87 ? -8.526 -9.171 -0.783 1.00 94.38 87 GLU A N 1
ATOM 671 C CA . GLU A 1 87 ? -9.132 -10.468 -1.118 1.00 94.38 87 GLU A CA 1
ATOM 672 C C . GLU A 1 87 ? -9.004 -11.462 0.043 1.00 94.38 87 GLU A C 1
ATOM 674 O O . GLU A 1 87 ? -10.002 -12.021 0.504 1.00 94.38 87 GLU A O 1
ATOM 679 N N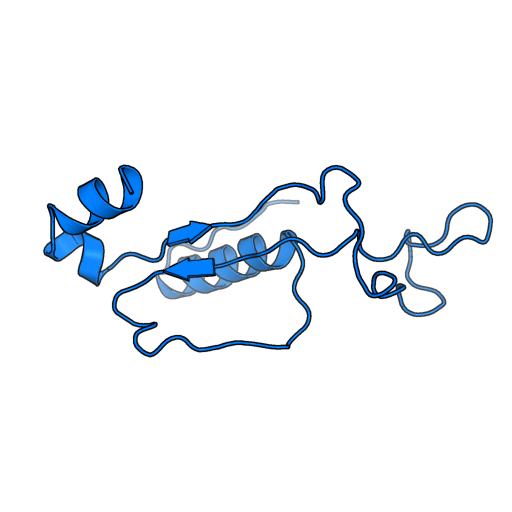 . VAL A 1 88 ? -7.789 -11.634 0.575 1.00 94.56 88 VAL A N 1
ATOM 680 C CA . VAL A 1 88 ? -7.531 -12.544 1.703 1.00 94.56 88 VAL A CA 1
ATOM 681 C C . VAL A 1 88 ? -8.243 -12.068 2.970 1.00 94.56 88 VAL A C 1
ATOM 683 O O . VAL A 1 88 ? -8.855 -12.870 3.677 1.00 94.56 88 VAL A O 1
ATOM 686 N N . TRP A 1 89 ? -8.194 -10.766 3.255 1.00 92.94 89 TRP A N 1
ATOM 687 C CA . TRP A 1 89 ? -8.804 -10.178 4.445 1.00 92.94 89 TRP A CA 1
ATOM 688 C C . TRP A 1 89 ? -10.328 -10.311 4.439 1.00 92.94 89 TRP A C 1
ATOM 690 O O . TRP A 1 89 ? -10.925 -10.774 5.410 1.00 92.94 89 TRP A O 1
ATOM 700 N N . THR A 1 90 ? -10.973 -9.952 3.331 1.00 94.25 90 THR A N 1
ATOM 701 C CA . THR A 1 90 ? -12.434 -10.032 3.200 1.00 94.25 90 THR A CA 1
ATOM 702 C C . THR A 1 90 ? -12.932 -11.476 3.193 1.00 94.25 90 THR A C 1
ATOM 704 O O . THR A 1 90 ? -13.970 -11.765 3.794 1.00 94.25 90 THR A O 1
ATOM 707 N N . ALA A 1 91 ? -12.170 -12.407 2.608 1.00 94.56 91 ALA A N 1
ATOM 708 C CA . ALA A 1 91 ? -12.445 -13.836 2.720 1.00 94.56 91 ALA A CA 1
ATOM 709 C C . ALA A 1 91 ? -12.360 -14.325 4.176 1.00 94.56 91 ALA A C 1
ATOM 711 O O . ALA A 1 91 ? -13.245 -15.054 4.624 1.00 94.56 91 ALA A O 1
ATOM 712 N N . ALA A 1 92 ? -11.357 -13.881 4.943 1.00 94.00 92 ALA A N 1
ATOM 713 C CA . ALA A 1 92 ? -11.223 -14.220 6.362 1.00 94.00 92 ALA A CA 1
ATOM 714 C C . ALA A 1 92 ? -12.375 -13.671 7.228 1.00 94.00 92 ALA A C 1
ATOM 716 O O . ALA A 1 92 ? -12.724 -14.281 8.237 1.00 94.00 92 ALA A O 1
ATOM 717 N N . LEU A 1 93 ? -12.999 -12.560 6.820 1.00 93.56 93 LEU A N 1
ATOM 718 C CA . LEU A 1 93 ? -14.207 -12.014 7.454 1.00 93.56 93 LEU A CA 1
ATOM 719 C C . LEU A 1 93 ? -15.502 -12.749 7.058 1.00 93.56 93 LEU A C 1
ATOM 721 O O . LEU A 1 93 ? -16.560 -12.461 7.615 1.00 93.56 93 LEU A O 1
ATOM 725 N N . GLY A 1 94 ? -15.443 -13.683 6.104 1.00 95.94 94 GLY A N 1
ATOM 726 C CA . GLY A 1 94 ? -16.618 -14.379 5.572 1.00 95.94 94 GLY A CA 1
ATOM 727 C C . GLY A 1 94 ? -17.403 -13.582 4.524 1.00 95.94 94 GLY A C 1
ATOM 728 O O . GLY A 1 94 ? -18.492 -14.000 4.136 1.00 95.94 94 GLY A O 1
ATOM 729 N N . THR A 1 95 ? -16.862 -12.462 4.035 1.00 94.31 95 THR A N 1
ATOM 730 C CA . THR A 1 95 ? -17.472 -11.626 2.987 1.00 94.31 95 THR A CA 1
ATOM 731 C C . THR A 1 95 ? -16.513 -11.455 1.807 1.00 94.31 95 THR A C 1
ATOM 733 O O . THR A 1 95 ? -16.056 -10.339 1.565 1.00 94.31 95 THR A O 1
ATOM 736 N N . PRO A 1 96 ? -16.150 -12.535 1.091 1.00 92.75 96 PRO A N 1
ATOM 737 C CA . PRO A 1 96 ? -15.110 -12.494 0.068 1.00 92.75 96 PRO A CA 1
ATOM 738 C C . PRO A 1 96 ? -15.437 -11.491 -1.044 1.00 92.75 96 PRO A C 1
ATOM 740 O O . PRO A 1 96 ? -16.521 -11.527 -1.634 1.00 92.75 96 PRO A O 1
ATOM 743 N N . ALA A 1 97 ? -14.476 -10.617 -1.348 1.00 86.12 97 ALA A N 1
ATOM 744 C CA . ALA A 1 97 ? -14.538 -9.703 -2.483 1.00 86.12 97 ALA A CA 1
ATOM 745 C C . ALA A 1 97 ? -14.289 -10.470 -3.794 1.00 86.12 97 ALA A C 1
ATOM 747 O O . ALA A 1 97 ? -13.192 -10.465 -4.344 1.00 86.12 97 ALA A O 1
ATOM 748 N N . ASN A 1 98 ? -15.312 -11.180 -4.272 1.00 80.75 98 ASN A N 1
ATOM 749 C CA . ASN A 1 98 ? -15.240 -11.924 -5.526 1.00 80.75 98 ASN A CA 1
ATOM 750 C C . ASN A 1 98 ? -15.328 -10.962 -6.718 1.00 80.75 98 ASN A C 1
ATOM 752 O O . ASN A 1 98 ? -16.389 -10.396 -6.988 1.00 80.75 98 ASN A O 1
ATOM 756 N N . CYS A 1 99 ? -14.237 -10.819 -7.465 1.00 68.8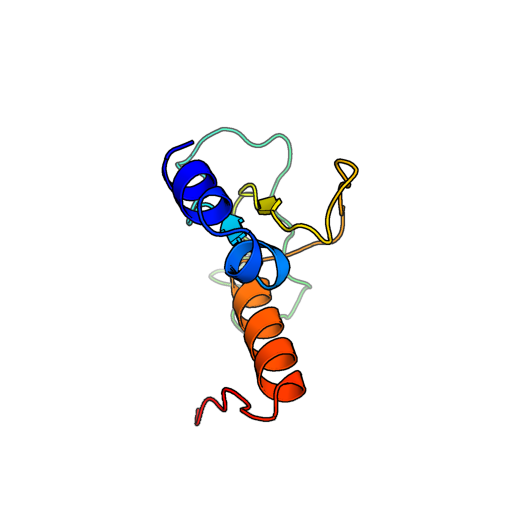1 99 CYS A N 1
ATOM 757 C CA . CYS A 1 99 ? -14.269 -10.196 -8.783 1.00 68.81 99 CYS A CA 1
ATOM 758 C C . CYS A 1 99 ? -14.766 -11.224 -9.809 1.00 68.81 99 CYS A C 1
ATOM 760 O O . CYS A 1 99 ? -14.093 -12.216 -10.084 1.00 68.81 99 CYS A O 1
ATOM 762 N N . VAL A 1 100 ? -15.951 -10.992 -10.374 1.00 70.31 100 VAL A N 1
ATOM 763 C CA . VAL A 1 100 ? -16.447 -11.706 -11.561 1.00 70.31 100 VAL A CA 1
ATOM 764 C C . VAL A 1 100 ? -15.763 -11.123 -12.798 1.00 70.31 100 VAL A C 1
ATOM 766 O O . VAL A 1 100 ? -16.329 -10.267 -13.471 1.00 70.31 100 VAL A O 1
ATOM 769 N N . ASN A 1 101 ? -14.517 -11.529 -13.041 1.00 52.97 101 ASN A N 1
ATOM 770 C CA . ASN A 1 101 ? -13.846 -11.286 -14.321 1.00 52.97 101 ASN A CA 1
ATOM 771 C C . ASN A 1 101 ? -14.224 -12.365 -15.336 1.00 52.97 101 ASN A C 1
ATOM 773 O O . ASN A 1 101 ? -14.239 -13.555 -14.942 1.00 52.97 101 ASN A O 1
#

pLDDT: mean 89.21, std 6.74, range [52.97, 95.94]